Protein AF-A0A5C6M3V0-F1 (afdb_monomer)

Secondary structure (DSSP, 8-state):
---EEEEETTEEEEE-SSS-SS--S-EETTS-EEEEETTEEEEEEEGGGG-TT-SSPP-EEEEEEESS--EEEE-S---HHHHHHHHHHHT-TTT-HHHHS-EEEEEETTEEEEEEPPP-----SS-----THHHHHHHH--------

Radius of gyration: 20.36 Å; Cα contacts (8 Å, |Δi|>4): 170; chains: 1; bounding box: 53×45×59 Å

Foldseek 3Di:
DDWDWDDDDPFIWTGDPDPLDLGPDTHGPQDWDWDDAPVKIWTWAFCCVVVVPDPDRTQWIWIDIVVDDIDIGGPDDDDCVNCVVVVVQCPDPVRHPCNVWPWDWDDDPRDIDIDTPPPPDDCPDDDDDPPPVVVVVVVVPPDPPDDD

Solvent-accessible surface area (backbone atoms only — not comparable to full-atom values): 9620 Å² total; per-residue (Å²): 140,76,70,44,81,45,83,53,92,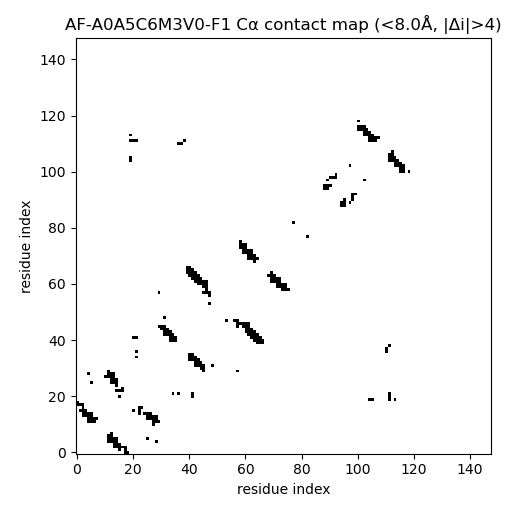96,45,55,23,38,35,50,89,73,74,81,58,99,51,89,60,76,37,58,56,87,54,60,51,76,50,81,53,99,82,35,36,40,39,39,41,33,56,40,79,80,43,86,81,60,92,66,79,67,59,36,28,43,36,40,32,46,80,63,68,74,47,75,45,69,69,70,86,72,55,71,75,79,41,42,66,60,51,53,47,61,73,32,76,91,71,14,68,70,70,74,42,60,64,51,70,49,79,56,96,94,39,83,47,77,48,68,58,76,80,82,72,74,83,73,83,80,87,77,81,80,62,72,70,68,60,52,66,70,66,71,66,71,75,79,83,78,88,128

Organism: NCBI:txid1653850

InterPro domains:
  IPR038765 Papain-like cysteine peptidase superfamily [SSF54001] (1-124)
  IPR053710 Arylamine N-acetyltransferase domain-containing protein [G3DSA:3.30.2140.20] (1-145)

Nearest PDB structures (foldseek):
  4guz-assembly1_A  TM=6.694E-01  e=4.309E-02  Mycobacteroides abscessus ATCC 19977

Structure (mmCIF, N/CA/C/O backbone):
data_AF-A0A5C6M3V0-F1
#
_entry.id   AF-A0A5C6M3V0-F1
#
loop_
_atom_site.group_PDB
_atom_site.id
_atom_site.type_symbol
_atom_site.label_atom_id
_atom_site.label_alt_id
_atom_site.label_comp_id
_atom_site.label_asym_id
_atom_site.label_entity_id
_atom_site.label_seq_id
_atom_site.pdbx_PDB_ins_code
_atom_site.Cartn_x
_atom_site.Cartn_y
_atom_site.Cartn_z
_atom_site.occupancy
_atom_site.B_iso_or_equiv
_atom_site.auth_seq_id
_atom_site.auth_comp_id
_atom_site.auth_asym_id
_atom_site.auth_atom_id
_atom_site.pdbx_PDB_model_num
ATOM 1 N N . HIS A 1 1 ? 5.079 4.780 -2.687 1.00 87.06 1 HIS A N 1
ATOM 2 C CA . HIS A 1 1 ? 4.046 3.725 -2.657 1.00 87.06 1 HIS A CA 1
ATOM 3 C C . HIS A 1 1 ? 2.830 4.341 -2.016 1.00 87.06 1 HIS A C 1
ATOM 5 O O . HIS A 1 1 ? 2.997 4.911 -0.945 1.00 87.06 1 HIS A O 1
ATOM 11 N N . LEU A 1 2 ? 1.693 4.331 -2.701 1.00 89.12 2 LEU A N 1
ATOM 12 C CA . LEU A 1 2 ? 0.464 4.951 -2.219 1.00 89.12 2 LEU A CA 1
ATOM 13 C C . LEU A 1 2 ? -0.535 3.844 -1.906 1.00 89.12 2 LEU A C 1
ATOM 15 O O . LEU A 1 2 ? -0.684 2.914 -2.696 1.00 89.12 2 LEU A O 1
ATOM 19 N N . CYS A 1 3 ? -1.192 3.970 -0.762 1.00 90.06 3 CYS A N 1
ATOM 20 C CA . CYS A 1 3 ? -2.261 3.087 -0.320 1.00 90.06 3 CYS A CA 1
ATOM 21 C C . CYS A 1 3 ? -3.531 3.921 -0.169 1.00 90.06 3 CYS A C 1
ATOM 23 O O . CYS A 1 3 ? -3.461 5.143 -0.023 1.00 90.06 3 CYS A O 1
ATOM 25 N N . VAL A 1 4 ? -4.682 3.264 -0.197 1.00 90.31 4 VAL A N 1
ATOM 26 C CA . VAL A 1 4 ? -5.980 3.918 -0.066 1.00 90.31 4 VAL A CA 1
ATOM 27 C C . VAL A 1 4 ? -6.499 3.689 1.346 1.00 90.31 4 VAL A C 1
ATOM 29 O O . VAL A 1 4 ? -6.515 2.562 1.842 1.00 90.31 4 VAL A O 1
ATOM 32 N N . LEU A 1 5 ? -6.918 4.777 1.986 1.00 91.50 5 LEU A N 1
ATOM 33 C CA . LEU A 1 5 ? -7.764 4.713 3.163 1.00 91.50 5 LEU A CA 1
ATOM 34 C C . LEU A 1 5 ? -9.215 4.682 2.702 1.00 91.50 5 LEU A C 1
ATOM 36 O O . LEU A 1 5 ? -9.649 5.566 1.963 1.00 91.50 5 LEU A O 1
ATOM 40 N N . LEU A 1 6 ? -9.953 3.676 3.150 1.00 91.81 6 LEU A N 1
ATOM 41 C CA . LEU A 1 6 ? -11.374 3.558 2.888 1.00 91.81 6 LEU A CA 1
ATOM 42 C C . LEU A 1 6 ? -12.142 3.683 4.206 1.00 91.81 6 LEU A C 1
ATOM 44 O O . LEU A 1 6 ? -11.976 2.863 5.107 1.00 91.81 6 LEU A O 1
ATOM 48 N N . HIS A 1 7 ? -12.987 4.706 4.297 1.00 92.38 7 HIS A N 1
ATOM 49 C CA . HIS A 1 7 ? -13.923 4.884 5.403 1.00 92.38 7 HIS A CA 1
ATOM 50 C C . HIS A 1 7 ? -15.229 4.161 5.069 1.00 92.38 7 HIS A C 1
ATOM 52 O O . HIS A 1 7 ? -15.904 4.522 4.102 1.00 92.38 7 HIS A O 1
ATOM 58 N N . LEU A 1 8 ? -15.580 3.137 5.847 1.00 90.50 8 LEU A N 1
ATOM 59 C CA . LEU A 1 8 ? -16.855 2.429 5.727 1.00 90.50 8 LEU A CA 1
ATOM 60 C C . LEU A 1 8 ? -17.527 2.367 7.090 1.00 90.50 8 LEU A C 1
ATOM 62 O O . LEU A 1 8 ? -17.001 1.753 8.019 1.00 90.50 8 LEU A O 1
ATOM 66 N N . PHE A 1 9 ? -18.718 2.963 7.173 1.00 88.50 9 PHE A N 1
ATOM 67 C CA . PHE A 1 9 ? -19.469 3.097 8.420 1.00 88.50 9 PHE A CA 1
ATOM 68 C C . PHE A 1 9 ? -18.585 3.731 9.507 1.00 88.50 9 PHE A C 1
ATOM 70 O O . PHE A 1 9 ? -18.035 4.807 9.286 1.00 88.50 9 PHE A O 1
ATOM 77 N N . ASP A 1 10 ? -18.403 3.043 10.632 1.00 88.62 10 ASP A N 1
ATOM 78 C CA . ASP A 1 10 ? -17.653 3.525 11.793 1.00 88.62 10 ASP A CA 1
ATOM 79 C C . ASP A 1 10 ? -16.197 3.020 11.825 1.00 88.62 10 ASP A C 1
ATOM 81 O O . ASP A 1 10 ? -15.556 3.029 12.879 1.00 88.62 10 ASP A O 1
ATOM 85 N N . GLN A 1 11 ? -15.662 2.531 10.696 1.00 90.44 11 GLN A N 1
ATOM 86 C CA . GLN A 1 11 ? -14.340 1.911 10.659 1.00 90.44 11 GLN A CA 1
ATOM 87 C C . GLN A 1 11 ? -13.492 2.288 9.436 1.00 90.44 11 GLN A C 1
ATOM 89 O O . GLN A 1 11 ? -13.952 2.375 8.296 1.00 90.44 11 GLN A O 1
ATOM 94 N N . ASP A 1 12 ? -12.196 2.436 9.710 1.00 93.38 12 ASP A N 1
ATOM 95 C CA . ASP A 1 12 ? -11.146 2.719 8.739 1.00 93.38 12 ASP A CA 1
ATOM 96 C C . ASP A 1 12 ? -10.508 1.430 8.224 1.00 93.38 12 ASP A C 1
ATOM 98 O O . ASP A 1 12 ? -10.052 0.584 9.006 1.00 93.38 12 ASP A O 1
ATOM 102 N N . TYR A 1 13 ? -10.394 1.321 6.903 1.00 93.06 13 TYR A N 1
ATOM 103 C CA . TYR A 1 13 ? -9.788 0.182 6.232 1.00 93.06 13 TYR A CA 1
ATOM 104 C C . TYR A 1 13 ? -8.559 0.591 5.420 1.00 93.06 13 TYR A C 1
ATOM 106 O O . TYR A 1 13 ? -8.584 1.527 4.622 1.00 93.06 13 TYR A O 1
ATOM 114 N N . TYR A 1 14 ? -7.486 -0.169 5.606 1.00 91.44 14 TYR A N 1
ATOM 115 C CA . TYR A 1 14 ? -6.324 -0.209 4.738 1.00 91.44 14 TYR A CA 1
ATOM 116 C C . TYR A 1 14 ? -6.655 -0.989 3.463 1.00 91.44 14 TYR A C 1
ATOM 118 O O . TYR A 1 14 ? -7.087 -2.146 3.516 1.00 91.44 14 TYR A O 1
ATOM 126 N N . VAL A 1 15 ? -6.421 -0.352 2.318 1.00 89.31 15 VAL A N 1
ATOM 127 C CA . VAL A 1 15 ? -6.573 -0.947 0.991 1.00 89.31 15 VAL A CA 1
ATOM 128 C C . VAL A 1 15 ? -5.310 -0.680 0.176 1.00 89.31 15 VAL A C 1
ATOM 130 O O . VAL A 1 15 ? -4.819 0.448 0.104 1.00 89.31 15 VAL A O 1
ATOM 133 N N . ASP A 1 16 ? -4.787 -1.714 -0.477 1.00 87.81 16 ASP A N 1
ATOM 134 C CA . ASP A 1 16 ? -3.601 -1.604 -1.322 1.00 87.81 16 ASP A CA 1
ATOM 135 C C . ASP A 1 16 ? -3.747 -2.428 -2.597 1.00 87.81 16 ASP A C 1
ATOM 137 O O . ASP A 1 16 ? -3.575 -3.643 -2.609 1.00 87.81 16 ASP A O 1
ATOM 141 N N . VAL A 1 17 ? -4.052 -1.727 -3.686 1.00 81.81 17 VAL A N 1
ATOM 142 C CA . VAL A 1 17 ? -4.221 -2.312 -5.023 1.00 81.81 17 VAL A CA 1
ATOM 143 C C . VAL A 1 17 ? -2.971 -2.167 -5.893 1.00 81.81 17 VAL A C 1
ATOM 145 O O . VAL A 1 17 ? -2.909 -2.720 -6.988 1.00 81.81 17 VAL A O 1
ATOM 148 N N . GLY A 1 18 ? -1.974 -1.404 -5.434 1.00 78.06 18 GLY A N 1
ATOM 149 C CA . GLY A 1 18 ? -0.810 -1.018 -6.234 1.00 78.06 18 GLY A CA 1
ATOM 150 C C . GLY A 1 18 ? 0.462 -1.794 -5.904 1.00 78.06 18 GLY A C 1
ATOM 151 O O . GLY A 1 18 ? 1.409 -1.774 -6.689 1.00 78.06 18 GLY A O 1
ATOM 152 N N . TYR A 1 19 ? 0.527 -2.465 -4.748 1.00 71.44 19 TYR A N 1
ATOM 153 C CA . TYR A 1 19 ? 1.786 -3.045 -4.269 1.00 71.44 19 TYR A CA 1
ATOM 154 C C . TYR A 1 19 ? 2.112 -4.435 -4.807 1.00 71.44 19 TYR A C 1
ATOM 156 O O . TYR A 1 19 ? 3.194 -4.965 -4.525 1.00 71.44 19 TYR A O 1
ATOM 164 N N . GLY A 1 20 ? 1.177 -5.044 -5.542 1.00 65.38 20 GLY A N 1
ATOM 165 C CA . GLY A 1 20 ? 1.284 -6.450 -5.918 1.00 65.38 20 GLY A CA 1
ATOM 166 C C . GLY A 1 20 ? 1.555 -7.323 -4.689 1.00 65.38 20 GLY A C 1
ATOM 167 O O . GLY A 1 20 ? 2.501 -8.103 -4.671 1.00 65.38 20 GLY A O 1
ATOM 168 N N . ALA A 1 21 ? 0.817 -7.072 -3.611 1.00 64.81 21 ALA A N 1
ATOM 169 C CA . ALA A 1 21 ? 0.774 -7.908 -2.419 1.00 64.81 21 ALA A CA 1
ATOM 170 C C . ALA A 1 21 ? -0.516 -8.746 -2.475 1.00 64.81 21 ALA A C 1
ATOM 172 O O . ALA A 1 21 ? -1.437 -8.368 -3.206 1.00 64.81 21 ALA A O 1
ATOM 173 N N . PRO A 1 22 ? -0.636 -9.849 -1.714 1.00 63.88 22 PRO A N 1
ATOM 174 C CA . PRO A 1 22 ? -1.828 -10.696 -1.712 1.00 63.88 22 PRO A CA 1
ATOM 175 C C . PRO A 1 22 ? -2.992 -10.063 -0.920 1.00 63.88 22 PRO A C 1
ATOM 177 O O . PRO A 1 22 ? -3.686 -10.732 -0.160 1.00 63.88 22 PRO A O 1
ATOM 180 N N . LEU A 1 23 ? -3.183 -8.750 -1.057 1.00 69.62 23 LEU A N 1
ATOM 181 C CA . LEU A 1 23 ? -4.229 -7.962 -0.418 1.00 69.62 23 LEU A CA 1
ATOM 182 C C . LEU A 1 23 ? -5.371 -7.759 -1.416 1.00 69.62 23 LEU A C 1
ATOM 184 O O . LEU A 1 23 ? -5.416 -6.764 -2.133 1.00 69.62 23 LEU A O 1
ATOM 188 N N . PHE A 1 24 ? -6.297 -8.716 -1.459 1.00 75.19 24 PHE A N 1
ATOM 189 C CA . PHE A 1 24 ? -7.539 -8.610 -2.246 1.00 75.19 24 PHE A CA 1
ATOM 190 C C . PHE A 1 24 ? -8.745 -8.225 -1.393 1.00 75.19 24 PHE A C 1
ATOM 192 O O . PHE A 1 24 ? -9.882 -8.259 -1.851 1.00 75.19 24 PHE A O 1
ATOM 199 N N . GLU A 1 25 ? -8.491 -7.860 -0.143 1.00 82.19 25 GLU A N 1
ATOM 200 C CA . GLU A 1 25 ? -9.502 -7.537 0.845 1.00 82.19 25 GLU A CA 1
ATOM 201 C C . GLU A 1 25 ? -9.104 -6.250 1.553 1.00 82.19 25 GLU A C 1
ATOM 203 O O . GLU A 1 25 ? -7.931 -6.034 1.873 1.00 82.19 25 GLU A O 1
ATOM 208 N N . ALA A 1 26 ? -10.098 -5.414 1.833 1.00 89.00 26 ALA A N 1
ATOM 209 C CA . ALA A 1 26 ? -9.938 -4.304 2.751 1.00 89.00 26 ALA A CA 1
ATOM 210 C C . ALA A 1 26 ? -9.691 -4.863 4.159 1.00 89.00 26 ALA A C 1
ATOM 212 O O . ALA A 1 26 ? -10.426 -5.735 4.627 1.00 89.00 26 ALA A O 1
ATOM 213 N N . ARG A 1 27 ? -8.655 -4.375 4.844 1.00 91.44 27 ARG A N 1
ATOM 214 C CA . ARG A 1 27 ? -8.306 -4.825 6.199 1.00 91.44 27 ARG A CA 1
ATOM 215 C C . ARG A 1 27 ? -8.414 -3.669 7.185 1.00 91.44 27 ARG A C 1
ATOM 217 O O . ARG A 1 27 ? -8.083 -2.551 6.807 1.00 91.44 27 ARG A O 1
ATOM 224 N N . PRO A 1 28 ? -8.852 -3.894 8.434 1.00 92.19 28 PRO A N 1
ATOM 225 C CA . PRO A 1 28 ? -8.875 -2.846 9.451 1.00 92.19 28 PRO A CA 1
ATOM 226 C C . PRO A 1 28 ? -7.531 -2.110 9.551 1.00 92.19 28 PRO A C 1
ATOM 228 O O . PRO A 1 28 ? -6.499 -2.735 9.783 1.00 92.19 28 PRO A O 1
ATOM 231 N N . LEU A 1 29 ? -7.533 -0.781 9.395 1.00 93.00 29 LEU A N 1
ATOM 232 C CA . LEU A 1 29 ? -6.303 0.022 9.332 1.00 93.00 29 LEU A CA 1
ATOM 233 C C . LEU A 1 29 ? -5.449 -0.109 10.603 1.00 93.00 29 LEU A C 1
ATOM 235 O O . LEU A 1 29 ? -4.221 -0.129 10.539 1.00 93.00 29 LEU A O 1
ATOM 239 N N . LYS A 1 30 ? -6.102 -0.166 11.766 1.00 91.25 30 LYS A N 1
ATOM 240 C CA . LYS A 1 30 ? -5.461 -0.121 13.088 1.00 91.25 30 LYS A CA 1
ATOM 241 C C . LYS A 1 30 ? -5.385 -1.490 13.770 1.00 91.25 30 LYS A C 1
ATOM 243 O O . LYS A 1 30 ? -5.258 -1.543 14.985 1.00 91.25 30 LYS A O 1
ATOM 248 N N . GLN A 1 31 ? -5.462 -2.585 13.012 1.00 91.06 31 GLN A N 1
ATOM 249 C CA . GLN A 1 31 ? -5.261 -3.934 13.550 1.00 91.06 31 GLN A CA 1
ATOM 250 C C . GLN A 1 31 ? -4.119 -4.627 12.818 1.00 91.06 31 GLN A C 1
ATOM 252 O O . GLN A 1 31 ? -4.054 -4.600 11.589 1.00 91.06 31 GLN A O 1
ATOM 257 N N . SER A 1 32 ? -3.226 -5.259 13.576 1.00 93.56 32 SER A N 1
ATOM 258 C CA . SER A 1 32 ? -2.162 -6.080 13.007 1.00 93.56 32 SER A CA 1
ATOM 259 C C . SER A 1 32 ? -2.724 -7.362 12.390 1.00 93.56 32 SER A C 1
ATOM 261 O O . SER A 1 32 ? -3.664 -7.962 12.911 1.00 93.56 32 SER A O 1
ATOM 263 N N . PHE A 1 33 ? -2.137 -7.808 11.281 1.00 92.38 33 PHE A N 1
ATOM 264 C CA . PHE A 1 33 ? -2.530 -9.050 10.619 1.00 92.38 33 PHE A CA 1
ATOM 265 C C . PHE A 1 33 ? -1.372 -9.680 9.843 1.00 92.38 33 PHE A C 1
ATOM 267 O O . PHE A 1 33 ? -0.402 -9.018 9.473 1.00 92.38 33 PHE A O 1
ATOM 274 N N . VAL A 1 34 ? -1.505 -10.977 9.561 1.00 92.56 34 VAL A N 1
ATOM 275 C CA . VAL A 1 34 ? -0.561 -11.743 8.741 1.00 92.56 34 VAL A CA 1
ATOM 276 C C . VAL A 1 34 ? -1.327 -12.468 7.644 1.00 92.56 34 VAL A C 1
ATOM 278 O O . VAL A 1 34 ? -2.300 -13.168 7.922 1.00 92.56 34 VAL A O 1
ATOM 281 N N . LEU A 1 35 ? -0.874 -12.322 6.401 1.00 88.06 35 LEU A N 1
ATOM 282 C CA . LEU A 1 35 ? -1.371 -13.060 5.244 1.00 88.06 35 LEU A CA 1
ATOM 283 C C . LEU A 1 35 ? -0.275 -13.995 4.746 1.00 88.06 35 LEU A C 1
ATOM 285 O O . LEU A 1 35 ? 0.885 -13.602 4.615 1.00 88.06 35 LEU A O 1
ATOM 289 N N . ARG A 1 36 ? -0.643 -15.241 4.457 1.00 87.12 36 ARG A N 1
ATOM 290 C CA . ARG A 1 36 ? 0.268 -16.250 3.914 1.00 87.12 36 ARG A CA 1
ATOM 291 C C . ARG A 1 36 ? -0.224 -16.656 2.534 1.00 87.12 36 ARG A C 1
ATOM 293 O O . ARG A 1 36 ? -1.318 -17.193 2.411 1.00 87.12 36 ARG A O 1
ATOM 300 N N . ALA A 1 37 ? 0.591 -16.400 1.523 1.00 78.50 37 ALA A N 1
ATOM 301 C CA . ALA A 1 37 ? 0.416 -16.901 0.170 1.00 78.50 37 ALA A CA 1
ATOM 302 C C . ALA A 1 37 ? 1.497 -17.960 -0.123 1.00 78.50 37 ALA A C 1
ATOM 304 O O . ALA A 1 37 ? 2.534 -17.970 0.544 1.00 78.50 37 ALA A O 1
ATOM 305 N N . PRO A 1 38 ? 1.308 -18.837 -1.127 1.00 81.56 38 PRO A N 1
ATOM 306 C CA . PRO A 1 38 ? 2.298 -19.865 -1.462 1.00 81.56 38 PRO A CA 1
ATOM 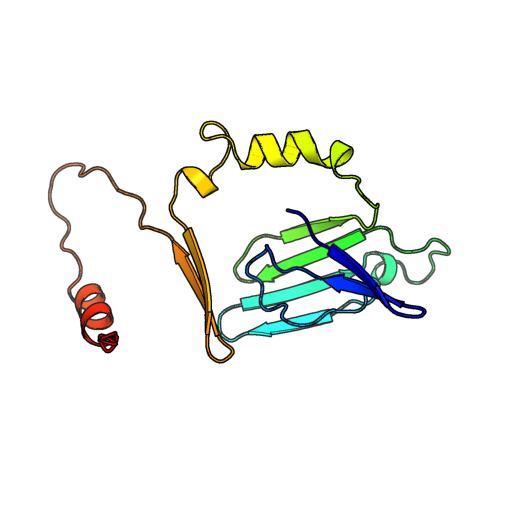307 C C . PRO A 1 38 ? 3.710 -19.321 -1.733 1.00 81.56 38 PRO A C 1
ATOM 309 O O . PRO A 1 38 ? 4.693 -19.996 -1.445 1.00 81.56 38 PRO A O 1
ATOM 312 N N . SER A 1 39 ? 3.813 -18.105 -2.280 1.00 78.00 39 SER A N 1
ATOM 313 C CA . SER A 1 39 ? 5.077 -17.477 -2.678 1.00 78.00 39 SER A CA 1
ATOM 314 C C . SER A 1 39 ? 5.585 -16.395 -1.724 1.00 78.00 39 SER A C 1
ATOM 316 O O . SER A 1 39 ? 6.727 -15.968 -1.874 1.00 78.00 39 SER A O 1
ATOM 318 N N . GLU A 1 40 ? 4.761 -15.909 -0.790 1.00 83.12 40 GLU A N 1
ATOM 319 C CA . GLU A 1 40 ? 5.155 -14.840 0.131 1.00 83.12 40 GLU A CA 1
ATOM 320 C C . GLU A 1 40 ? 4.319 -14.787 1.416 1.00 83.12 40 GLU A C 1
ATOM 322 O O . GLU A 1 40 ? 3.148 -15.164 1.449 1.00 83.12 40 GLU A O 1
ATOM 327 N N . VAL A 1 41 ? 4.916 -14.246 2.474 1.00 88.81 41 VAL A N 1
ATOM 328 C CA . VAL A 1 41 ? 4.235 -13.839 3.704 1.00 88.81 41 VAL A CA 1
ATOM 329 C C . VAL A 1 41 ? 4.185 -12.318 3.752 1.00 88.81 41 VAL A C 1
ATOM 331 O O . VAL A 1 41 ? 5.195 -11.655 3.515 1.00 88.81 41 VAL A O 1
ATOM 334 N N . PHE A 1 42 ? 3.01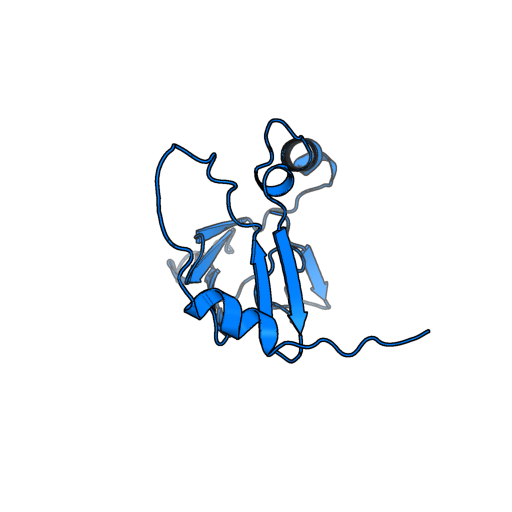5 -11.778 4.070 1.00 90.00 42 PHE A N 1
ATOM 335 C CA . PHE A 1 42 ? 2.783 -10.356 4.272 1.00 90.00 42 PHE A CA 1
ATOM 336 C C . PHE A 1 42 ? 2.392 -10.118 5.729 1.00 90.00 42 PHE A C 1
ATOM 338 O O . PHE A 1 42 ? 1.399 -10.669 6.201 1.00 90.00 42 PHE A O 1
ATOM 345 N N . GLU A 1 43 ? 3.151 -9.290 6.436 1.00 92.88 43 GLU A N 1
ATOM 346 C CA . GLU A 1 43 ? 2.887 -8.932 7.829 1.00 92.88 43 GLU A CA 1
ATOM 347 C C . GLU A 1 43 ? 2.626 -7.434 7.926 1.00 92.88 43 GLU A C 1
ATOM 349 O O . GLU A 1 43 ? 3.423 -6.615 7.468 1.00 92.88 43 GLU A O 1
ATOM 354 N N . TYR A 1 44 ? 1.503 -7.086 8.540 1.00 92.62 44 TYR A N 1
ATOM 355 C CA . TYR A 1 44 ? 1.111 -5.724 8.856 1.00 92.62 44 TYR A CA 1
ATOM 356 C C . TYR A 1 44 ? 1.101 -5.576 10.374 1.00 92.62 44 TYR A C 1
ATOM 358 O O . TYR A 1 44 ? 0.308 -6.227 11.053 1.00 92.62 44 TYR A O 1
ATOM 366 N N . CYS A 1 45 ? 1.998 -4.753 10.909 1.00 94.19 45 CYS A N 1
ATOM 367 C CA . CYS A 1 45 ? 2.189 -4.577 12.345 1.00 94.19 45 CYS A CA 1
ATOM 368 C C . CYS A 1 45 ? 1.952 -3.116 12.723 1.00 94.19 45 CYS A C 1
ATOM 370 O O . CYS A 1 45 ? 2.773 -2.257 12.401 1.00 94.19 45 CYS A O 1
ATOM 372 N N . VAL A 1 46 ? 0.852 -2.829 13.408 1.00 93.06 46 VAL A N 1
ATOM 373 C CA . VAL A 1 46 ? 0.526 -1.483 13.893 1.00 93.06 46 VAL A CA 1
ATOM 374 C C . VAL A 1 46 ? 1.438 -1.130 15.065 1.00 93.06 46 VAL A C 1
ATOM 376 O O . VAL A 1 46 ? 1.603 -1.920 15.990 1.00 93.06 46 VAL A O 1
ATOM 379 N N . GLU A 1 47 ? 2.043 0.059 15.053 1.00 82.56 47 GLU A N 1
ATOM 380 C CA . GLU A 1 47 ? 3.077 0.400 16.043 1.00 82.56 47 GLU A CA 1
ATOM 381 C C . GLU A 1 47 ? 2.555 0.553 17.484 1.00 82.56 47 GLU A C 1
ATOM 383 O O . GLU A 1 47 ? 3.333 0.406 18.430 1.00 82.56 47 GLU A O 1
ATOM 388 N N . SER A 1 48 ? 1.252 0.770 17.694 1.00 70.81 48 SER A N 1
ATOM 389 C CA . SER A 1 48 ? 0.656 0.765 19.041 1.00 70.81 48 SER A CA 1
ATOM 390 C C . SER A 1 48 ? 0.706 -0.606 19.715 1.00 70.81 48 SER A C 1
ATOM 392 O O . SER A 1 48 ? 0.795 -0.666 20.938 1.00 70.81 48 SER A O 1
ATOM 394 N N . ASP A 1 49 ? 0.734 -1.701 18.948 1.00 56.50 49 ASP A N 1
ATOM 395 C CA . ASP A 1 49 ? 0.837 -3.058 19.507 1.00 56.50 49 ASP A CA 1
ATOM 396 C C . ASP A 1 49 ? 2.214 -3.307 20.154 1.00 56.50 49 ASP A C 1
ATOM 398 O O . ASP A 1 49 ? 2.384 -4.225 20.953 1.00 56.50 49 ASP A O 1
ATOM 402 N N . SER A 1 50 ? 3.200 -2.453 19.858 1.00 52.44 50 SER A N 1
ATOM 403 C CA . SER A 1 50 ? 4.518 -2.434 20.507 1.00 52.44 50 SER A CA 1
ATOM 404 C C . SER A 1 50 ? 4.577 -1.589 21.789 1.00 52.44 50 SER A C 1
ATOM 406 O O . SER A 1 50 ? 5.590 -1.639 22.487 1.00 52.44 50 SER A O 1
ATOM 408 N N . GLN A 1 51 ? 3.535 -0.807 22.103 1.00 57.59 51 GLN A N 1
ATOM 409 C CA . GLN A 1 51 ? 3.434 0.062 23.288 1.00 57.59 51 GLN A CA 1
ATOM 410 C C . GLN A 1 51 ? 1.993 0.040 23.848 1.00 57.59 51 GLN A C 1
ATOM 412 O O . GLN A 1 51 ? 1.266 1.030 23.730 1.00 57.59 51 GLN A O 1
ATOM 417 N N . PRO A 1 52 ? 1.567 -1.071 24.481 1.00 57.72 52 PRO A N 1
ATOM 418 C CA . PRO A 1 52 ? 0.166 -1.339 24.844 1.00 57.72 52 PRO A CA 1
ATOM 419 C C . PRO A 1 52 ? -0.464 -0.368 25.864 1.00 57.72 52 PRO A C 1
ATOM 421 O O . PRO A 1 52 ? -1.662 -0.446 26.108 1.00 57.72 52 PRO A O 1
ATOM 424 N N . ASN A 1 53 ? 0.313 0.564 26.432 1.00 61.44 53 ASN A N 1
ATOM 425 C CA . ASN A 1 53 ? -0.137 1.545 27.428 1.00 61.44 53 ASN A CA 1
ATOM 426 C C . ASN A 1 53 ? -0.096 3.003 26.923 1.00 61.44 53 ASN A C 1
ATOM 428 O O . ASN A 1 53 ? -0.203 3.933 27.722 1.00 61.44 53 ASN A O 1
ATOM 432 N N . SER A 1 54 ? 0.104 3.229 25.621 1.00 61.34 54 SER A N 1
ATOM 433 C CA . SER A 1 54 ? 0.072 4.579 25.050 1.00 61.34 54 SER A CA 1
ATOM 434 C C . SER A 1 54 ? -1.369 5.074 24.900 1.00 61.34 54 SER A C 1
ATOM 436 O O . SER A 1 54 ? -2.194 4.416 24.272 1.00 61.34 54 SER A O 1
ATOM 438 N N . ALA A 1 55 ? -1.664 6.258 25.443 1.00 70.12 55 ALA A N 1
ATOM 439 C CA . ALA A 1 55 ? -2.955 6.930 25.270 1.00 70.12 55 ALA A CA 1
ATOM 440 C C . ALA A 1 55 ? -3.134 7.537 23.863 1.00 70.12 55 ALA A C 1
ATOM 442 O O . ALA A 1 55 ? -4.239 7.941 23.499 1.00 70.12 55 ALA A O 1
ATOM 443 N N . GLU A 1 56 ? -2.062 7.624 23.069 1.00 74.75 56 GLU A N 1
ATOM 444 C CA . GLU A 1 56 ? -2.134 8.152 21.710 1.00 74.75 56 GLU A CA 1
ATOM 445 C C . GLU A 1 56 ? -2.515 7.064 20.696 1.00 74.75 56 GLU A C 1
ATOM 447 O O . GLU A 1 56 ? -1.973 5.955 20.747 1.00 74.75 56 GLU A O 1
ATOM 452 N N . PRO A 1 57 ? -3.392 7.373 19.721 1.00 78.62 57 PRO A N 1
ATOM 453 C CA . PRO A 1 57 ? -3.711 6.442 18.649 1.00 78.62 57 PRO A CA 1
ATOM 454 C C . PRO A 1 57 ? -2.464 6.141 17.799 1.00 78.62 57 PRO A C 1
ATOM 456 O O . PRO A 1 57 ? -1.613 7.020 17.615 1.00 78.62 57 PRO A O 1
ATOM 459 N N . PRO A 1 58 ? -2.360 4.932 17.216 1.00 85.88 58 PRO A N 1
ATOM 460 C CA . PRO A 1 58 ? -1.258 4.603 16.323 1.00 85.88 58 PRO A CA 1
ATOM 461 C C . PRO A 1 58 ? -1.219 5.553 15.125 1.00 85.88 58 PRO A C 1
ATOM 463 O O . PRO A 1 58 ? -2.259 5.941 14.588 1.00 85.88 58 PRO A O 1
ATOM 466 N N . LYS A 1 59 ? -0.002 5.896 14.693 1.00 89.56 59 LYS A N 1
ATOM 467 C CA . LYS A 1 59 ? 0.257 6.816 13.569 1.00 89.56 59 LYS A CA 1
ATOM 468 C C . LYS A 1 59 ? 0.838 6.108 12.342 1.00 89.56 59 LYS A C 1
ATOM 470 O O . LYS A 1 59 ? 0.918 6.708 11.267 1.00 89.56 59 LYS A O 1
ATOM 475 N N . SER A 1 60 ? 1.243 4.852 12.501 1.00 93.31 60 SER A N 1
ATOM 476 C CA . SER A 1 60 ? 1.907 4.063 11.471 1.00 93.31 60 SER A CA 1
ATOM 477 C C . SER A 1 60 ? 1.759 2.560 11.696 1.00 93.31 60 SER A C 1
ATOM 479 O O . SER A 1 60 ? 1.442 2.084 12.792 1.00 93.31 60 SER A O 1
ATOM 481 N N . ALA A 1 61 ? 2.035 1.814 10.630 1.00 93.31 61 ALA A N 1
ATOM 482 C CA . ALA A 1 61 ? 2.242 0.377 10.661 1.00 93.31 61 ALA A CA 1
ATOM 483 C C . ALA A 1 61 ? 3.512 -0.002 9.897 1.00 93.31 61 ALA A C 1
ATOM 485 O O . ALA A 1 61 ? 3.817 0.553 8.838 1.00 93.31 61 ALA A O 1
ATOM 486 N N . ARG A 1 62 ? 4.238 -0.997 10.401 1.00 94.19 62 ARG A N 1
ATOM 487 C CA . ARG A 1 62 ? 5.315 -1.663 9.673 1.00 94.19 62 ARG A CA 1
ATOM 488 C C . ARG A 1 62 ? 4.717 -2.738 8.770 1.00 94.19 62 ARG A C 1
ATOM 490 O O . ARG A 1 62 ? 3.956 -3.582 9.227 1.00 94.19 62 ARG A O 1
ATOM 497 N N . VAL A 1 63 ? 5.103 -2.722 7.501 1.00 91.75 63 VAL A N 1
ATOM 498 C CA . VAL A 1 63 ? 4.677 -3.679 6.478 1.00 91.75 63 VAL A CA 1
ATOM 499 C C . VAL A 1 63 ? 5.882 -4.500 6.041 1.00 91.75 63 VAL A C 1
ATOM 501 O O .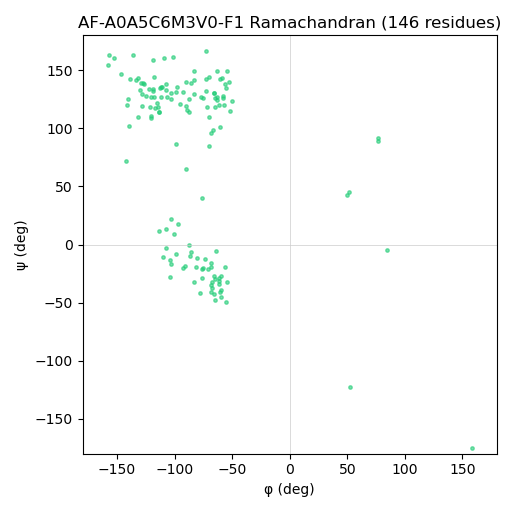 VAL A 1 63 ? 6.813 -3.954 5.448 1.00 91.75 63 VAL A O 1
ATOM 504 N N . VAL A 1 64 ? 5.881 -5.799 6.326 1.00 91.88 64 VAL A N 1
ATOM 505 C CA . VAL A 1 64 ? 6.967 -6.729 5.984 1.00 91.88 64 VAL A CA 1
ATOM 506 C C . VAL A 1 64 ? 6.483 -7.698 4.912 1.00 91.88 64 VAL A C 1
ATOM 508 O O . VAL A 1 64 ? 5.380 -8.233 5.002 1.00 91.88 64 VAL A O 1
ATOM 511 N N . ARG A 1 65 ? 7.314 -7.930 3.894 1.00 88.56 65 ARG A N 1
ATOM 512 C CA . ARG A 1 65 ? 7.107 -8.978 2.888 1.00 88.56 65 ARG A CA 1
ATOM 513 C C . ARG A 1 65 ? 8.264 -9.958 2.925 1.00 88.56 65 ARG A C 1
ATOM 515 O O . ARG A 1 65 ? 9.414 -9.531 2.898 1.00 88.56 65 ARG A O 1
ATOM 522 N N . THR A 1 66 ? 7.957 -11.248 2.911 1.00 89.00 66 THR A N 1
ATOM 523 C CA . THR A 1 66 ? 8.959 -12.316 2.953 1.00 89.00 66 THR A CA 1
ATOM 524 C C . THR A 1 66 ? 8.660 -13.357 1.870 1.00 89.00 66 THR A C 1
ATOM 526 O O . THR A 1 66 ? 7.687 -14.092 2.025 1.00 89.00 66 THR A O 1
ATOM 529 N N . PRO A 1 67 ? 9.469 -13.463 0.796 1.00 85.00 67 PRO A N 1
ATOM 530 C CA . PRO A 1 67 ? 10.603 -12.599 0.464 1.00 85.00 67 PRO A CA 1
ATOM 531 C C . PRO A 1 67 ? 10.136 -11.221 -0.029 1.00 85.00 67 PRO A C 1
ATOM 533 O O . PRO A 1 67 ? 9.163 -11.110 -0.770 1.00 85.00 67 PRO A O 1
ATOM 536 N N . GLY A 1 68 ? 10.844 -10.154 0.341 1.00 83.44 68 GLY A N 1
ATOM 537 C CA . GLY A 1 68 ? 10.498 -8.813 -0.119 1.00 83.44 68 GLY A CA 1
ATOM 538 C C . GLY A 1 68 ? 11.026 -7.687 0.767 1.00 83.44 68 GLY A C 1
ATOM 539 O O . GLY A 1 68 ? 11.805 -7.915 1.691 1.00 83.44 68 GLY A O 1
ATOM 540 N N . PRO A 1 69 ? 10.657 -6.437 0.444 1.00 86.94 69 PRO A N 1
ATOM 541 C CA . PRO A 1 69 ? 11.070 -5.276 1.216 1.00 86.94 69 PRO A CA 1
ATOM 542 C C . PRO A 1 69 ? 10.170 -5.046 2.436 1.00 86.94 69 PRO A C 1
ATOM 544 O O . PRO A 1 69 ? 8.955 -5.249 2.385 1.00 86.94 69 PRO A O 1
ATOM 547 N N . THR A 1 70 ? 10.770 -4.489 3.484 1.00 91.50 70 THR A N 1
ATOM 548 C CA . THR A 1 70 ? 10.060 -3.890 4.619 1.00 91.50 70 THR A CA 1
ATOM 549 C C . THR A 1 70 ? 9.801 -2.409 4.356 1.00 91.50 70 THR A C 1
ATOM 551 O O . THR A 1 70 ? 10.662 -1.705 3.824 1.00 91.50 70 THR A O 1
ATOM 554 N N . LYS A 1 71 ? 8.616 -1.924 4.728 1.00 90.81 71 LYS A N 1
ATOM 555 C CA . LYS A 1 71 ? 8.208 -0.519 4.621 1.00 90.81 71 LYS A CA 1
ATOM 556 C C . LYS A 1 71 ? 7.495 -0.057 5.885 1.00 90.81 71 LYS A C 1
ATOM 558 O O . LYS A 1 71 ? 7.012 -0.868 6.666 1.00 90.81 71 LYS A O 1
ATOM 563 N N . VAL A 1 72 ? 7.395 1.257 6.044 1.00 92.62 72 VAL A N 1
ATOM 564 C CA . VAL A 1 72 ? 6.541 1.892 7.051 1.00 92.62 72 VAL A CA 1
ATOM 565 C C . VAL A 1 72 ? 5.414 2.614 6.322 1.00 92.62 72 VAL A C 1
ATOM 567 O O . VAL A 1 72 ? 5.664 3.394 5.400 1.00 92.62 72 VAL A O 1
ATOM 570 N N . LEU A 1 73 ? 4.179 2.317 6.709 1.00 91.94 73 LEU A N 1
ATOM 571 C CA . LEU A 1 73 ? 2.974 3.006 6.274 1.00 91.94 73 LEU A CA 1
ATOM 572 C C . LEU A 1 73 ? 2.635 4.076 7.310 1.00 91.94 73 LEU A C 1
ATOM 574 O O . LEU A 1 73 ? 2.401 3.746 8.468 1.00 91.94 73 LEU A O 1
ATOM 578 N N . SER A 1 74 ? 2.581 5.340 6.898 1.00 92.31 74 SER A N 1
ATOM 579 C CA . SER A 1 74 ? 2.004 6.406 7.722 1.00 92.31 74 SER A CA 1
ATOM 580 C C . SER A 1 74 ? 0.487 6.436 7.553 1.00 92.31 74 SER A C 1
ATOM 582 O O . SER A 1 74 ? -0.007 6.268 6.440 1.00 92.31 74 SER A O 1
ATOM 584 N N . PHE A 1 75 ? -0.243 6.694 8.638 1.00 92.25 75 PHE A N 1
ATOM 585 C CA . PHE A 1 75 ? -1.696 6.898 8.613 1.00 92.25 75 PHE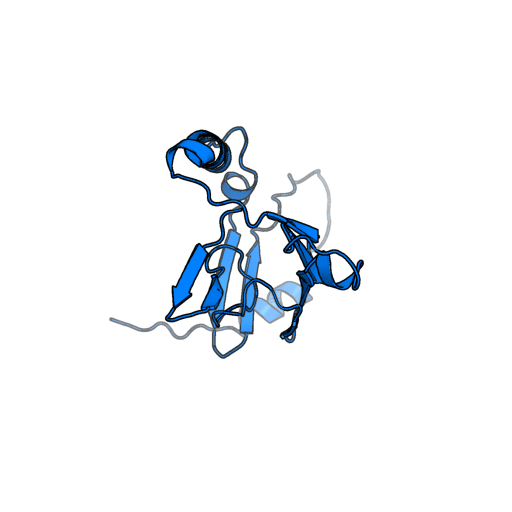 A CA 1
ATOM 586 C C . PHE A 1 75 ? -2.089 8.356 8.349 1.00 92.25 75 PHE A C 1
ATOM 588 O O . PHE A 1 75 ? -3.273 8.678 8.306 1.00 92.25 75 PHE A O 1
ATOM 595 N N . ALA A 1 76 ? -1.112 9.251 8.179 1.00 91.75 76 ALA A N 1
ATOM 596 C CA . ALA A 1 76 ? -1.389 10.626 7.804 1.00 91.75 76 ALA A CA 1
ATOM 597 C C . ALA A 1 76 ? -2.004 10.671 6.401 1.00 91.75 76 ALA A C 1
ATOM 599 O O . ALA A 1 76 ? -1.414 10.170 5.440 1.00 91.75 76 ALA A O 1
ATOM 600 N N . LEU A 1 77 ? -3.168 11.313 6.290 1.00 92.31 77 LEU A N 1
ATOM 601 C CA . LEU A 1 77 ? -3.801 11.572 5.004 1.00 92.31 77 LEU A CA 1
ATOM 602 C C . LEU A 1 77 ? -2.891 12.436 4.138 1.00 92.31 77 LEU A C 1
ATOM 604 O O . LEU A 1 77 ? -2.211 13.343 4.624 1.00 92.31 77 LEU A O 1
ATOM 608 N N . LYS A 1 78 ? -2.896 12.138 2.844 1.00 93.38 78 LYS A N 1
ATOM 609 C CA . LYS A 1 78 ? -2.166 12.892 1.834 1.00 93.38 78 LYS A CA 1
ATOM 610 C C . LYS A 1 78 ? -3.139 13.343 0.761 1.00 93.38 78 LYS A C 1
ATOM 612 O O . LYS A 1 78 ? -3.889 12.530 0.226 1.00 93.38 78 LYS A O 1
ATOM 617 N N . SER A 1 79 ? -3.122 14.633 0.460 1.00 94.06 79 SER A N 1
ATOM 618 C CA . SER A 1 79 ? -3.773 15.176 -0.725 1.00 94.06 79 SER A CA 1
ATOM 619 C C . SER A 1 79 ? -2.990 14.791 -1.983 1.00 94.06 79 SER A C 1
ATO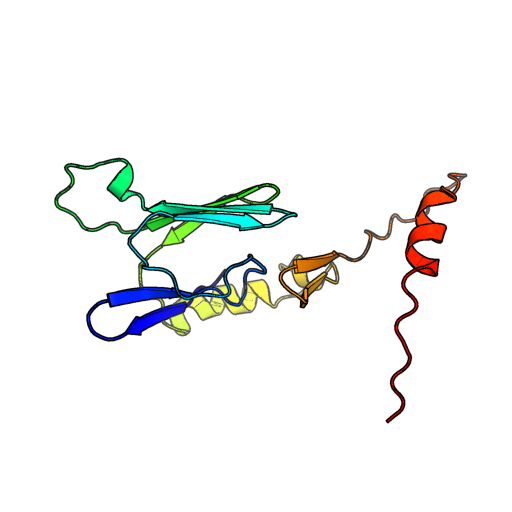M 621 O O . SER A 1 79 ? -1.837 14.360 -1.910 1.00 94.06 79 SE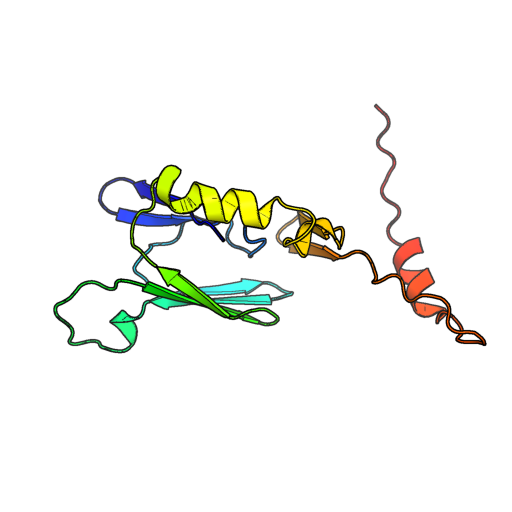R A O 1
ATOM 623 N N . LEU A 1 80 ? -3.600 14.969 -3.157 1.00 91.94 80 LEU A N 1
ATOM 624 C CA . LEU A 1 80 ? -2.899 14.774 -4.429 1.00 91.94 80 LEU A CA 1
ATOM 625 C C . LEU A 1 80 ? -1.711 15.729 -4.587 1.00 91.94 80 LEU A C 1
ATOM 627 O O . LEU A 1 80 ? -0.691 15.329 -5.144 1.00 91.94 80 LEU A O 1
ATOM 631 N N . GLU A 1 81 ? -1.819 16.951 -4.065 1.00 96.94 81 GLU A N 1
ATOM 632 C CA . GLU A 1 81 ? -0.729 17.926 -4.101 1.00 96.94 81 GLU A CA 1
ATOM 633 C C . GLU A 1 81 ? 0.456 17.452 -3.248 1.00 96.94 81 GLU A C 1
ATOM 635 O O . GLU A 1 81 ? 1.590 17.469 -3.723 1.00 96.94 81 GLU A O 1
ATOM 640 N N . ASP A 1 82 ? 0.198 16.900 -2.052 1.00 95.75 82 ASP A N 1
ATOM 641 C CA . ASP A 1 82 ? 1.248 16.371 -1.162 1.00 95.75 82 ASP A CA 1
ATOM 642 C C . ASP A 1 82 ? 2.072 15.243 -1.802 1.00 95.75 82 ASP A C 1
ATOM 644 O O . ASP A 1 82 ? 3.217 15.003 -1.413 1.00 95.75 82 ASP A O 1
ATOM 648 N N . VAL A 1 83 ? 1.481 14.498 -2.744 1.00 94.81 83 VAL A N 1
ATOM 649 C CA . VAL A 1 83 ? 2.124 13.344 -3.396 1.00 94.81 83 VAL A CA 1
ATOM 650 C C . VAL A 1 83 ? 2.537 13.617 -4.835 1.00 94.81 83 VAL A C 1
ATOM 652 O O . VAL A 1 83 ? 3.149 12.743 -5.453 1.00 94.81 83 VAL A O 1
ATOM 655 N N . ARG A 1 84 ? 2.246 14.804 -5.376 1.00 96.31 84 ARG A N 1
ATOM 656 C CA . ARG A 1 84 ? 2.481 15.142 -6.784 1.00 96.31 84 ARG A CA 1
ATOM 657 C C . ARG A 1 84 ? 3.933 14.912 -7.184 1.00 96.31 84 ARG A C 1
ATOM 659 O O . ARG A 1 84 ? 4.202 14.217 -8.162 1.00 96.31 84 ARG A O 1
ATOM 666 N N . ASP A 1 85 ? 4.865 15.432 -6.396 1.00 95.50 85 ASP A N 1
ATOM 667 C CA . ASP A 1 85 ? 6.293 15.348 -6.706 1.00 95.50 85 ASP A CA 1
ATOM 668 C C . ASP A 1 85 ? 6.804 13.903 -6.592 1.00 95.50 85 ASP A C 1
ATOM 670 O O . ASP A 1 85 ? 7.610 13.456 -7.406 1.00 95.50 85 ASP A O 1
ATOM 674 N N . ALA A 1 86 ? 6.267 13.120 -5.650 1.00 92.31 86 ALA A N 1
ATOM 675 C CA . ALA A 1 86 ? 6.571 11.694 -5.532 1.00 92.31 86 ALA A CA 1
ATOM 676 C C . ALA A 1 86 ? 6.030 10.884 -6.724 1.00 92.31 86 ALA A C 1
ATOM 678 O O . ALA A 1 86 ? 6.696 9.955 -7.189 1.00 92.31 86 ALA A O 1
ATOM 679 N N . ILE A 1 87 ? 4.847 11.235 -7.240 1.00 92.88 87 ILE A N 1
ATOM 680 C CA . ILE A 1 87 ? 4.283 10.644 -8.460 1.00 92.88 87 ILE A CA 1
ATOM 681 C C . ILE A 1 87 ? 5.158 11.002 -9.662 1.00 92.88 87 ILE A C 1
ATOM 683 O O . ILE A 1 87 ? 5.530 10.103 -10.417 1.00 92.88 87 ILE A O 1
ATOM 687 N N . ALA A 1 88 ? 5.534 12.271 -9.826 1.00 94.06 88 ALA A N 1
ATOM 688 C CA . ALA A 1 88 ? 6.408 12.709 -10.913 1.00 94.06 88 ALA A CA 1
ATOM 689 C C . ALA A 1 88 ? 7.767 11.990 -10.862 1.00 94.06 88 ALA A C 1
ATOM 691 O O . ALA A 1 88 ? 8.225 11.445 -11.865 1.00 94.06 88 ALA A O 1
ATOM 692 N N . PHE A 1 89 ? 8.363 11.885 -9.671 1.00 93.19 89 PHE A N 1
ATOM 693 C CA . PHE A 1 89 ? 9.601 11.142 -9.446 1.00 93.19 89 PHE A CA 1
ATOM 694 C C . PHE A 1 89 ? 9.461 9.650 -9.791 1.00 93.19 89 PHE A C 1
ATOM 696 O O . PHE A 1 89 ? 10.358 9.062 -10.396 1.00 93.19 89 PHE A O 1
ATOM 703 N N . ALA A 1 90 ? 8.342 9.012 -9.438 1.00 89.88 90 ALA A N 1
ATOM 704 C CA . ALA A 1 90 ? 8.094 7.603 -9.753 1.00 89.88 90 ALA A CA 1
ATOM 705 C C . ALA A 1 90 ? 7.836 7.345 -11.251 1.00 89.88 90 ALA A C 1
ATOM 707 O O . ALA A 1 90 ? 8.017 6.214 -11.707 1.00 89.88 90 ALA A O 1
ATOM 708 N N . ASN A 1 91 ? 7.446 8.378 -12.004 1.00 91.12 91 ASN A N 1
ATOM 709 C CA . ASN A 1 91 ? 7.133 8.321 -13.434 1.00 91.12 91 ASN A CA 1
ATOM 710 C C . ASN A 1 91 ? 8.198 8.989 -14.325 1.00 91.12 91 ASN A C 1
ATOM 712 O O . ASN A 1 91 ? 7.961 9.202 -15.511 1.00 91.12 91 ASN A O 1
ATOM 716 N N . SER A 1 92 ? 9.381 9.293 -13.788 1.00 93.31 92 SER A N 1
ATOM 717 C CA . SER A 1 92 ? 10.512 9.798 -14.571 1.00 93.31 92 SER A CA 1
ATOM 718 C C . SER A 1 92 ? 11.487 8.673 -14.918 1.00 93.31 92 SER A C 1
ATOM 720 O O . SER A 1 92 ? 11.842 7.853 -14.067 1.00 93.31 92 SER A O 1
ATOM 722 N N . TRP A 1 93 ? 11.937 8.637 -16.176 1.00 91.31 93 TRP A N 1
ATOM 723 C CA . TRP A 1 93 ? 12.896 7.641 -16.666 1.00 91.31 93 TRP A CA 1
ATOM 724 C C . TRP A 1 93 ? 14.242 7.719 -15.935 1.00 91.31 93 TRP A C 1
ATOM 726 O O . TRP A 1 93 ? 14.889 6.698 -15.712 1.00 91.31 93 TRP A O 1
ATOM 736 N N . GLU A 1 94 ? 14.639 8.913 -15.497 1.00 91.38 94 GLU A N 1
ATOM 737 C CA . GLU A 1 94 ? 15.915 9.136 -14.813 1.00 91.38 94 GLU A CA 1
ATOM 738 C C . GLU A 1 94 ? 15.947 8.473 -13.432 1.00 91.38 94 GLU A C 1
ATOM 740 O O . GLU A 1 94 ? 16.927 7.824 -13.050 1.00 91.38 94 GLU A O 1
ATOM 745 N N . THR A 1 95 ? 14.835 8.560 -12.706 1.00 89.44 95 THR A N 1
ATOM 746 C CA . THR A 1 95 ? 14.741 8.212 -11.284 1.00 89.44 95 THR A CA 1
ATOM 747 C C . THR A 1 95 ? 14.045 6.875 -11.033 1.00 89.44 95 THR A C 1
ATOM 749 O O . THR A 1 95 ? 14.341 6.196 -10.048 1.00 89.44 95 THR A O 1
ATOM 752 N N . SER A 1 96 ? 13.135 6.451 -11.914 1.00 86.56 96 SER A N 1
ATOM 753 C CA . SER A 1 96 ? 12.300 5.273 -11.686 1.00 86.56 96 SER A CA 1
ATOM 754 C C . SER A 1 96 ? 12.952 3.976 -12.152 1.00 86.56 96 SER A C 1
ATOM 756 O O . SER A 1 96 ? 13.081 3.693 -13.343 1.00 86.56 96 SER A O 1
ATOM 758 N N . ARG A 1 97 ? 13.270 3.095 -11.198 1.00 81.12 97 ARG A N 1
ATOM 759 C CA . ARG A 1 97 ? 13.700 1.717 -11.500 1.00 81.12 97 ARG A CA 1
ATOM 760 C C . ARG A 1 97 ? 12.632 0.897 -12.237 1.00 81.12 97 ARG A C 1
ATOM 762 O O . ARG A 1 97 ? 12.980 -0.022 -12.969 1.00 81.12 97 ARG A O 1
ATOM 769 N N . HIS A 1 98 ? 11.353 1.214 -12.018 1.00 79.56 98 HIS A N 1
ATOM 770 C CA . HIS A 1 98 ? 10.218 0.467 -12.567 1.00 79.56 98 HIS A CA 1
ATOM 771 C C . HIS A 1 98 ? 9.994 0.759 -14.053 1.00 79.56 98 HIS A C 1
ATOM 773 O O . HIS A 1 98 ? 9.400 -0.058 -14.745 1.00 79.56 98 HIS A O 1
ATOM 779 N N . LEU A 1 99 ? 10.504 1.891 -14.547 1.00 84.81 99 LEU A N 1
ATOM 780 C CA . LEU A 1 99 ? 10.506 2.202 -15.974 1.00 84.81 99 LEU A CA 1
ATOM 781 C C . LEU A 1 99 ? 11.695 1.555 -16.702 1.00 84.81 99 LEU A C 1
ATOM 783 O O . LEU A 1 99 ? 11.563 1.139 -17.846 1.00 84.81 99 LEU A O 1
ATOM 787 N N . LYS A 1 100 ? 12.837 1.398 -16.019 1.00 86.12 100 LYS A N 1
ATOM 788 C CA . LYS A 1 100 ? 14.065 0.815 -16.593 1.00 86.12 100 LYS A CA 1
ATOM 789 C C . LYS A 1 100 ? 14.017 -0.706 -16.736 1.00 86.12 100 LYS A C 1
ATOM 791 O O . LYS A 1 100 ? 14.698 -1.263 -17.590 1.00 86.12 100 LYS A O 1
ATOM 796 N N . ILE A 1 101 ? 13.261 -1.386 -15.876 1.00 84.75 101 ILE A N 1
ATOM 797 C CA . ILE A 1 101 ? 13.119 -2.843 -15.898 1.00 84.75 101 ILE A CA 1
ATOM 798 C C . ILE A 1 101 ? 11.639 -3.152 -16.090 1.00 84.75 101 ILE A C 1
ATOM 800 O O . ILE A 1 101 ? 10.867 -2.919 -15.159 1.00 84.75 101 ILE A O 1
ATOM 804 N N . PRO A 1 102 ? 11.232 -3.690 -17.254 1.00 82.75 102 PRO A N 1
ATOM 805 C CA . PRO A 1 102 ? 9.856 -4.102 -17.467 1.00 82.75 102 PRO A CA 1
ATOM 806 C C . PRO A 1 102 ? 9.439 -5.116 -16.402 1.00 82.75 102 PRO A C 1
ATOM 80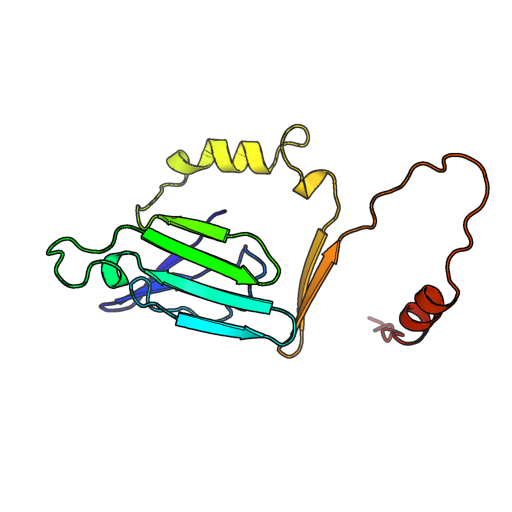8 O O . PRO A 1 102 ? 10.037 -6.189 -16.270 1.00 82.75 102 PRO A O 1
ATOM 811 N N . THR A 1 103 ? 8.410 -4.765 -15.638 1.00 82.12 103 THR A N 1
ATOM 812 C CA . THR A 1 103 ? 7.788 -5.653 -14.656 1.00 82.12 103 THR A CA 1
ATOM 813 C C . THR A 1 103 ? 6.293 -5.714 -14.887 1.00 82.12 103 THR A C 1
ATOM 815 O O . THR A 1 103 ? 5.666 -4.682 -15.113 1.00 82.12 103 THR A O 1
ATOM 818 N N . ALA A 1 104 ? 5.719 -6.905 -14.773 1.00 84.00 104 ALA A N 1
ATOM 819 C CA . ALA A 1 104 ? 4.280 -7.111 -14.800 1.00 84.00 104 ALA A CA 1
ATOM 820 C C . ALA A 1 104 ? 3.868 -7.947 -13.592 1.00 84.00 104 ALA A C 1
ATOM 822 O O . ALA A 1 104 ? 4.533 -8.919 -13.240 1.00 84.00 104 ALA A O 1
ATOM 823 N N . SER A 1 105 ? 2.756 -7.578 -12.970 1.00 80.56 105 SER A N 1
ATOM 824 C CA . SER A 1 105 ? 2.187 -8.321 -11.853 1.00 80.56 105 SER A CA 1
ATOM 825 C C . SER A 1 105 ? 0.734 -8.631 -12.145 1.00 80.56 105 SER A C 1
ATOM 827 O O . SER A 1 105 ? 0.004 -7.771 -12.637 1.00 80.56 105 SER A O 1
ATOM 829 N N . ARG A 1 106 ? 0.304 -9.850 -11.834 1.00 80.50 106 ARG A N 1
ATOM 830 C CA . ARG A 1 106 ? -1.088 -10.258 -11.990 1.00 80.50 106 ARG A CA 1
ATOM 831 C C . ARG A 1 106 ? -1.469 -11.251 -10.911 1.00 80.50 106 ARG A C 1
ATOM 833 O O . ARG A 1 106 ? -0.663 -12.085 -10.521 1.00 80.50 106 ARG A O 1
ATOM 840 N N . PHE A 1 107 ? -2.719 -11.189 -10.483 1.00 74.88 107 PHE A N 1
ATOM 841 C CA . PHE A 1 107 ? -3.324 -12.246 -9.692 1.00 74.88 107 PHE A CA 1
ATOM 842 C C . PHE A 1 107 ? -4.173 -13.153 -10.582 1.00 74.88 107 PHE A C 1
ATOM 844 O O . PHE A 1 107 ? -4.961 -12.657 -11.391 1.00 74.88 107 PHE A O 1
ATOM 851 N N . VAL A 1 108 ? -3.980 -14.465 -10.466 1.00 78.25 108 VAL A N 1
ATOM 852 C CA . VAL A 1 108 ? -4.703 -15.492 -11.228 1.00 78.25 108 VAL A CA 1
ATOM 853 C C . VAL A 1 108 ? -4.989 -16.658 -10.285 1.00 78.25 108 VAL A C 1
ATOM 855 O O . VAL A 1 108 ? -4.065 -17.160 -9.653 1.00 78.25 108 VAL A O 1
ATOM 858 N N . ASP A 1 109 ? -6.256 -17.057 -10.166 1.00 77.94 109 ASP A N 1
ATOM 859 C CA . ASP A 1 109 ? -6.709 -18.246 -9.424 1.00 77.94 109 ASP A CA 1
ATOM 860 C C . ASP A 1 109 ? -6.159 -18.380 -7.990 1.00 77.94 109 ASP A C 1
ATOM 862 O O . ASP A 1 109 ? -5.739 -19.451 -7.558 1.00 77.94 109 ASP A O 1
ATOM 866 N N . GLY A 1 110 ? -6.125 -17.282 -7.228 1.00 70.25 110 GLY A N 1
ATOM 867 C CA . GLY A 1 110 ? -5.611 -17.302 -5.852 1.00 70.25 110 GLY A CA 1
ATOM 868 C C . GLY A 1 110 ? -4.086 -17.146 -5.739 1.00 70.25 110 GLY A C 1
ATOM 869 O O . GLY A 1 110 ? -3.560 -17.044 -4.631 1.00 70.25 110 GLY A O 1
ATOM 870 N N . GLY A 1 111 ? -3.369 -17.103 -6.867 1.00 70.50 111 GLY A N 1
ATOM 871 C CA . GLY A 1 111 ? -1.918 -16.959 -6.941 1.00 70.50 111 GLY A CA 1
ATOM 872 C C . GLY A 1 111 ? -1.465 -15.584 -7.431 1.00 70.50 111 GLY A C 1
ATOM 873 O O . GLY A 1 111 ? -1.998 -15.036 -8.397 1.00 70.50 111 GLY A O 1
ATOM 874 N N . TYR A 1 112 ? -0.432 -15.034 -6.789 1.00 75.38 112 TYR A N 1
ATOM 875 C CA . TYR A 1 112 ? 0.246 -13.821 -7.243 1.00 75.38 112 TYR A CA 1
ATOM 876 C C . TYR A 1 112 ? 1.405 -14.176 -8.182 1.00 75.38 112 TYR A C 1
ATOM 878 O O . TYR A 1 112 ? 2.353 -14.857 -7.795 1.00 75.38 112 TYR A O 1
ATOM 886 N N . LEU A 1 113 ? 1.329 -13.697 -9.422 1.00 77.69 113 LEU A N 1
ATOM 887 C CA . LEU A 1 113 ? 2.379 -13.808 -10.424 1.00 77.69 113 LEU A CA 1
ATOM 888 C C . LEU A 1 113 ? 3.105 -12.469 -10.543 1.00 77.69 113 LEU A C 1
ATOM 890 O O . LEU A 1 113 ? 2.491 -11.443 -10.841 1.00 77.69 113 LEU A O 1
ATOM 894 N N . HIS A 1 114 ? 4.425 -12.496 -10.380 1.00 78.62 114 HIS A N 1
ATOM 895 C CA . HIS A 1 114 ? 5.296 -11.356 -10.638 1.00 78.62 114 HIS A CA 1
ATOM 896 C C . HIS A 1 114 ? 6.337 -11.730 -11.687 1.00 78.62 114 HIS A C 1
ATOM 898 O O . HIS A 1 114 ? 7.144 -12.635 -11.488 1.00 78.62 114 HIS A O 1
ATOM 904 N N . LEU A 1 115 ? 6.307 -11.024 -12.810 1.00 80.31 115 LEU A N 1
ATOM 905 C CA . LEU A 1 115 ? 7.249 -11.166 -13.903 1.00 80.31 115 LEU A CA 1
ATOM 906 C C . LEU A 1 115 ? 8.180 -9.962 -13.897 1.00 80.31 115 LEU A C 1
ATOM 908 O O . LEU A 1 115 ? 7.738 -8.813 -13.936 1.00 80.31 115 LEU A O 1
ATOM 912 N N . VAL A 1 116 ? 9.475 -10.240 -13.886 1.00 81.31 116 VAL A N 1
ATOM 913 C CA . VAL A 1 116 ? 10.529 -9.241 -14.026 1.00 81.31 116 VAL A CA 1
ATOM 914 C C . VAL A 1 116 ? 11.328 -9.630 -15.254 1.00 81.31 116 VAL A C 1
ATOM 916 O O . VAL A 1 116 ? 11.761 -10.779 -15.361 1.00 81.31 116 VAL A O 1
ATOM 919 N N . SER A 1 117 ? 11.505 -8.697 -16.189 1.00 80.44 117 SER A N 1
ATOM 920 C CA . SER A 1 117 ? 12.386 -8.935 -17.329 1.00 80.44 117 SER A CA 1
ATOM 921 C C . SER A 1 117 ? 13.774 -9.322 -16.811 1.00 80.44 117 SER A C 1
A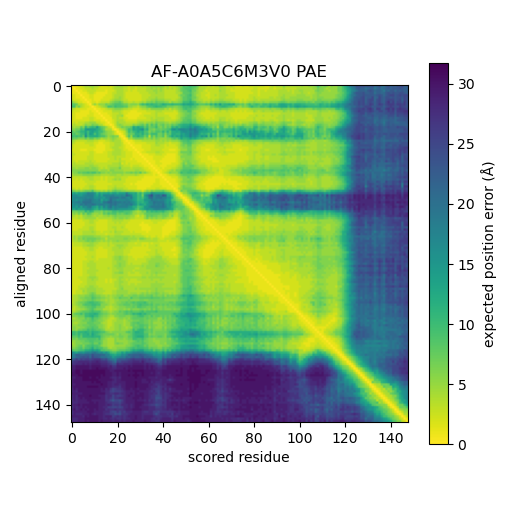TOM 923 O O . SER A 1 117 ? 14.285 -8.647 -15.909 1.00 80.44 117 SER A O 1
ATOM 925 N N . PRO A 1 118 ? 14.413 -10.369 -17.366 1.00 73.44 118 PRO A N 1
ATOM 926 C CA . PRO A 1 118 ? 15.801 -10.660 -17.049 1.00 73.44 118 PRO A CA 1
ATOM 927 C C . PRO A 1 118 ? 16.629 -9.396 -17.274 1.00 73.44 118 PRO A C 1
ATOM 929 O O . PRO A 1 118 ? 16.404 -8.669 -18.249 1.00 73.44 118 PRO A O 1
ATOM 932 N N . LYS A 1 119 ? 17.582 -9.122 -16.379 1.00 62.91 119 LYS A N 1
ATOM 933 C CA . LYS A 1 119 ? 18.596 -8.111 -16.670 1.00 62.91 119 LYS A CA 1
ATOM 934 C C . LYS A 1 119 ? 19.300 -8.551 -17.950 1.00 62.91 119 LYS A C 1
ATOM 936 O O . LYS A 1 119 ? 19.732 -9.698 -18.043 1.00 62.91 119 LYS A O 1
ATOM 941 N N . HIS A 1 120 ? 19.377 -7.662 -18.933 1.00 52.50 120 HIS A N 1
ATOM 942 C CA . HIS A 1 120 ? 20.219 -7.892 -20.093 1.00 52.50 120 HIS A CA 1
ATOM 943 C C . HIS A 1 120 ? 21.663 -7.832 -19.585 1.00 52.50 120 HIS A C 1
ATOM 945 O O . HIS A 1 120 ? 22.201 -6.750 -19.367 1.00 52.50 120 HIS A O 1
ATOM 951 N N . GLU A 1 121 ? 22.265 -8.982 -19.286 1.00 45.84 121 GLU A N 1
ATOM 952 C CA . GLU A 1 121 ? 23.717 -9.043 -19.168 1.00 45.84 121 GLU A CA 1
ATOM 953 C C . GLU A 1 121 ? 24.253 -8.751 -20.568 1.00 45.84 121 GLU A C 1
ATOM 955 O O . GLU A 1 121 ? 23.900 -9.434 -21.535 1.00 45.84 121 GLU A O 1
ATOM 960 N N . GLU A 1 122 ? 25.026 -7.675 -20.718 1.00 41.81 122 GLU A N 1
ATOM 961 C CA . GLU A 1 122 ? 25.803 -7.525 -21.940 1.00 41.81 122 GLU A CA 1
ATOM 962 C C . GLU A 1 122 ? 26.679 -8.770 -22.096 1.00 41.81 122 GLU A C 1
ATOM 964 O O . GLU A 1 122 ? 27.230 -9.258 -21.102 1.00 41.81 122 GLU A O 1
ATOM 969 N N . PRO A 1 123 ? 26.798 -9.325 -23.312 1.00 42.34 123 PRO A N 1
ATOM 970 C CA . PRO A 1 123 ? 27.604 -10.505 -23.538 1.00 42.34 123 PRO A CA 1
ATOM 971 C C . PRO A 1 123 ? 29.079 -10.124 -23.387 1.00 42.34 123 PRO A C 1
ATOM 973 O O . PRO A 1 123 ? 29.776 -9.857 -24.364 1.00 42.34 123 PRO A O 1
ATOM 976 N N . HIS A 1 124 ? 29.587 -10.124 -22.156 1.00 42.34 124 HIS A N 1
ATOM 977 C CA . HIS A 1 124 ? 31.016 -10.233 -21.945 1.00 42.34 124 HIS A CA 1
ATOM 978 C C . HIS A 1 124 ? 31.455 -11.593 -22.481 1.00 42.34 124 HIS A C 1
ATOM 980 O O . HIS A 1 124 ? 30.850 -12.636 -22.224 1.00 42.34 124 HIS A O 1
ATOM 986 N N . GLY A 1 125 ? 32.454 -11.531 -23.355 1.00 44.41 125 GLY A N 1
ATOM 987 C CA . GLY A 1 125 ? 32.816 -12.611 -24.248 1.00 44.41 125 GLY A CA 1
ATOM 988 C C . GLY A 1 125 ? 33.095 -13.937 -23.544 1.00 44.41 125 GLY A C 1
ATOM 989 O O . GLY A 1 125 ? 33.664 -13.995 -22.460 1.00 44.41 125 GLY A O 1
ATOM 990 N N . LYS A 1 126 ? 32.785 -14.995 -24.298 1.00 42.31 126 LYS A N 1
ATOM 991 C CA . LYS A 1 126 ? 33.145 -16.405 -24.098 1.00 42.31 126 LYS A CA 1
ATOM 992 C C . LYS A 1 126 ? 32.355 -17.153 -23.020 1.00 42.31 126 LYS A C 1
ATOM 994 O O . LYS A 1 126 ? 32.792 -17.349 -21.899 1.00 42.31 126 LYS A O 1
ATOM 999 N N . GLY A 1 127 ? 31.274 -17.764 -23.507 1.00 46.50 127 GLY A N 1
ATOM 1000 C CA . GLY A 1 127 ? 30.936 -19.146 -23.182 1.00 46.50 127 GLY A CA 1
ATOM 1001 C C . GLY A 1 127 ? 30.323 -19.366 -21.808 1.00 46.50 127 GLY A C 1
ATOM 1002 O O . GLY A 1 127 ? 31.004 -19.757 -20.870 1.00 46.50 127 GLY A O 1
ATOM 1003 N N . SER A 1 128 ? 28.999 -19.283 -21.722 1.00 36.91 128 SER A N 1
ATOM 1004 C CA . SER A 1 128 ? 28.267 -20.046 -20.714 1.00 36.91 128 SER A CA 1
ATOM 1005 C C . SER A 1 128 ? 26.965 -20.565 -21.300 1.00 36.91 128 SER A C 1
ATOM 1007 O O . SER A 1 128 ? 26.141 -19.830 -21.838 1.00 36.91 128 SER A O 1
ATOM 1009 N N . ARG A 1 129 ? 26.852 -21.895 -21.286 1.00 40.47 129 ARG A N 1
ATOM 1010 C CA . ARG A 1 129 ? 25.715 -22.655 -21.797 1.00 40.47 129 ARG A CA 1
ATOM 1011 C C . ARG A 1 129 ? 24.475 -22.258 -21.003 1.00 40.47 129 ARG A C 1
ATOM 1013 O O . ARG A 1 129 ? 24.419 -22.487 -19.800 1.00 40.47 129 ARG A O 1
ATOM 1020 N N . CYS A 1 130 ? 23.473 -21.734 -21.700 1.00 36.66 130 CYS A N 1
ATOM 1021 C CA . CYS A 1 130 ? 22.098 -21.703 -21.216 1.00 36.66 130 CYS A CA 1
ATOM 1022 C C . CYS A 1 130 ? 21.728 -23.133 -20.786 1.00 36.66 130 CYS A C 1
ATOM 1024 O O . CYS A 1 130 ? 21.767 -24.056 -21.608 1.00 36.66 130 CYS A O 1
ATOM 1026 N N . SER A 1 131 ? 21.480 -23.347 -19.492 1.00 43.38 131 SER A N 1
ATOM 1027 C CA . SER A 1 131 ? 21.170 -24.672 -18.971 1.00 43.38 131 SER A CA 1
ATOM 1028 C C . SER A 1 131 ? 19.826 -25.130 -19.542 1.00 43.38 131 SER A C 1
ATOM 1030 O O . SER A 1 131 ? 18.825 -24.414 -19.550 1.00 43.38 131 SER A O 1
ATOM 1032 N N . VAL A 1 132 ? 19.820 -26.354 -20.066 1.00 47.38 132 VAL A N 1
ATOM 1033 C CA . VAL A 1 132 ? 18.696 -26.980 -20.781 1.00 47.38 132 VAL A CA 1
ATOM 1034 C C . VAL A 1 132 ? 17.400 -27.009 -19.945 1.00 47.38 132 VAL A C 1
ATOM 1036 O O . VAL A 1 132 ? 16.310 -27.049 -20.513 1.00 47.38 132 VAL A O 1
ATOM 1039 N N . GLN A 1 133 ? 17.492 -26.871 -18.619 1.00 41.56 133 GLN A N 1
ATOM 1040 C CA . GLN A 1 133 ? 16.353 -26.865 -17.696 1.00 41.56 133 GLN A CA 1
ATOM 1041 C C . GLN A 1 133 ? 15.433 -25.636 -17.832 1.00 41.56 133 GLN A C 1
ATOM 1043 O O . GLN A 1 133 ? 14.220 -25.779 -17.697 1.00 41.56 133 GLN A O 1
ATOM 1048 N N . GLN A 1 134 ? 15.942 -24.451 -18.195 1.00 44.44 134 GLN A N 1
ATOM 1049 C CA . GLN A 1 134 ? 15.095 -23.251 -18.352 1.00 44.44 134 GLN A CA 1
ATOM 1050 C C . GLN A 1 134 ? 14.251 -23.261 -19.639 1.00 44.44 134 GLN A C 1
ATOM 1052 O O . GLN A 1 134 ? 13.227 -22.586 -19.725 1.00 44.44 134 GLN A O 1
ATOM 1057 N N . ARG A 1 135 ? 14.638 -24.061 -20.644 1.00 39.53 135 ARG A N 1
ATOM 1058 C CA . ARG A 1 135 ? 13.866 -24.218 -21.890 1.00 39.53 135 ARG A CA 1
ATOM 1059 C C . ARG A 1 135 ? 12.698 -25.195 -21.762 1.00 39.53 135 ARG A C 1
ATOM 1061 O O . ARG A 1 135 ? 11.789 -25.136 -22.587 1.00 39.53 135 ARG A O 1
ATOM 1068 N N . GLN A 1 136 ? 12.711 -26.077 -20.761 1.00 39.84 136 GLN A N 1
ATOM 1069 C CA . GLN A 1 136 ? 11.632 -27.046 -20.549 1.00 39.84 136 GLN A CA 1
ATOM 1070 C C . GLN A 1 136 ? 10.403 -26.405 -19.890 1.00 39.84 136 GLN A C 1
ATOM 1072 O O . GLN A 1 136 ? 9.300 -26.598 -20.392 1.00 39.84 136 GLN A O 1
ATOM 1077 N N . GLN A 1 137 ? 10.576 -25.527 -18.894 1.00 41.47 137 GLN A N 1
ATOM 1078 C CA . GLN A 1 137 ? 9.439 -24.844 -18.250 1.00 41.47 137 GLN A CA 1
ATOM 1079 C C . GLN A 1 137 ? 8.663 -23.899 -19.187 1.00 41.47 137 GLN A C 1
ATOM 1081 O O . GLN A 1 137 ? 7.453 -23.755 -19.048 1.00 41.47 137 GLN A O 1
ATOM 1086 N N . LEU A 1 138 ? 9.323 -23.301 -20.185 1.00 41.97 138 LEU A N 1
ATOM 1087 C CA . LEU A 1 138 ? 8.665 -22.439 -21.181 1.00 41.97 138 LEU A CA 1
ATOM 1088 C C . LEU A 1 138 ? 7.965 -23.213 -22.313 1.00 41.97 138 LEU A C 1
ATOM 1090 O O . LEU A 1 138 ? 7.219 -22.615 -23.085 1.00 41.97 138 LEU A O 1
ATOM 1094 N N . ARG A 1 139 ? 8.199 -24.527 -22.453 1.00 39.12 139 ARG A N 1
ATOM 1095 C CA . ARG A 1 139 ? 7.524 -25.358 -23.469 1.00 39.12 139 ARG A CA 1
ATOM 1096 C C . ARG A 1 139 ? 6.229 -25.998 -22.974 1.00 39.12 139 ARG A C 1
ATOM 1098 O O . ARG A 1 139 ? 5.418 -26.396 -23.809 1.00 39.12 139 ARG A O 1
ATOM 1105 N N . GLU A 1 140 ? 6.029 -26.079 -21.662 1.00 38.16 140 GLU A N 1
ATOM 1106 C CA . GLU A 1 140 ? 4.862 -26.739 -21.063 1.00 38.16 140 GLU A CA 1
ATOM 1107 C C . GLU A 1 140 ? 3.694 -25.779 -20.796 1.00 38.16 140 GLU A C 1
ATOM 1109 O O . GLU A 1 140 ? 2.542 -26.204 -20.785 1.00 38.16 140 GLU A O 1
ATOM 1114 N N . THR A 1 141 ? 3.933 -24.468 -20.727 1.00 42.81 141 THR A N 1
ATOM 1115 C CA . THR A 1 141 ? 2.874 -23.450 -20.654 1.00 42.81 141 THR A CA 1
ATOM 1116 C C . THR A 1 141 ? 2.454 -22.986 -22.050 1.00 42.81 141 THR A C 1
ATOM 1118 O O . THR A 1 141 ? 2.615 -21.832 -22.449 1.00 42.81 141 THR A O 1
ATOM 1121 N N . ARG A 1 142 ? 1.879 -23.905 -22.837 1.00 34.84 142 ARG A N 1
ATOM 1122 C CA . ARG A 1 142 ? 1.096 -23.516 -24.019 1.00 34.84 142 ARG A CA 1
ATOM 1123 C C . ARG A 1 142 ? -0.155 -22.776 -23.543 1.00 34.84 142 ARG A C 1
ATOM 1125 O O . ARG A 1 142 ? -1.147 -23.402 -23.191 1.00 34.84 142 ARG A O 1
ATOM 1132 N N . PHE A 1 143 ? -0.120 -21.447 -23.564 1.00 42.62 143 PHE A N 1
ATOM 1133 C CA . PHE A 1 143 ? -1.344 -20.652 -23.541 1.00 42.62 143 PHE A CA 1
ATOM 1134 C C . PHE A 1 143 ? -2.208 -21.055 -24.749 1.00 42.62 143 PHE A C 1
ATOM 1136 O O . PHE A 1 143 ? -1.703 -21.022 -25.880 1.00 42.62 143 PHE A O 1
ATOM 1143 N N . PRO A 1 144 ? -3.482 -21.448 -24.568 1.00 34.72 144 PRO A N 1
ATOM 1144 C CA . PRO A 1 144 ? -4.373 -21.609 -25.701 1.00 34.72 144 PRO A CA 1
ATOM 1145 C C . PRO A 1 144 ? -4.554 -20.237 -26.357 1.00 34.72 144 PRO A C 1
ATOM 1147 O O . PRO A 1 144 ? -4.917 -19.257 -25.708 1.00 34.72 144 PRO A O 1
ATOM 1150 N N . ARG A 1 145 ? -4.260 -20.165 -27.660 1.00 35.47 145 ARG A N 1
ATOM 1151 C CA . ARG A 1 145 ? -4.666 -19.044 -28.509 1.00 35.47 145 ARG A CA 1
ATOM 1152 C C . ARG A 1 145 ? -6.193 -18.987 -28.485 1.00 35.47 145 ARG A C 1
ATOM 1154 O O . ARG A 1 145 ? -6.832 -19.767 -29.186 1.00 35.47 145 ARG A O 1
ATOM 1161 N N . CYS A 1 146 ? -6.773 -18.083 -27.705 1.00 27.83 146 CYS A N 1
ATOM 1162 C CA . CYS A 1 146 ? -8.151 -17.681 -27.943 1.00 27.83 146 CYS A CA 1
ATOM 1163 C C . CYS A 1 146 ? -8.172 -16.856 -29.233 1.00 27.83 146 CYS A C 1
ATOM 1165 O O . CYS A 1 146 ? -7.614 -15.763 -29.292 1.00 27.83 146 CYS A O 1
ATOM 1167 N N . MET A 1 147 ? -8.760 -17.441 -30.276 1.00 30.77 147 MET A N 1
ATOM 1168 C CA . MET A 1 147 ? -9.303 -16.698 -31.404 1.00 30.77 147 MET A CA 1
ATOM 1169 C C . MET A 1 147 ? -10.570 -15.988 -30.930 1.00 30.77 147 MET A C 1
ATOM 1171 O O . MET A 1 147 ? -11.501 -16.672 -30.505 1.00 30.77 147 MET A O 1
ATOM 1175 N N . LEU A 1 148 ? -10.559 -14.656 -30.988 1.00 32.16 148 LEU A N 1
ATOM 1176 C CA . LEU A 1 148 ? -11.599 -13.748 -31.499 1.00 32.16 148 LEU A CA 1
ATOM 1177 C C . LEU A 1 148 ? -11.189 -12.307 -31.181 1.00 32.16 148 LEU A C 1
ATOM 1179 O O . LEU A 1 148 ? -10.907 -12.025 -29.996 1.00 32.16 148 LEU A O 1
#

Mean predicted aligned error: 12.11 Å

Sequence (148 aa):
HLCVLLHLFDQDYYVDVGYGAPLFEARPLKQSFVLRAPSEVFEYCVESDSQPNSAEPPKSARVVRTPGPTKVLSFALKSLEDVRDAIAFANSWETSRHLKIPTASRFVDGGYLHLVSPKHEEPHGKGSRCSVQQRQQLRETRFPRCML

pLDDT: mean 75.99, std 19.88, range [27.83, 96.94]